Protein AF-A0A1V4M948-F1 (afdb_monomer)

Solvent-accessible surface area (backbone atoms only — not comparable to full-atom values): 7310 Å² total; per-residue (Å²): 132,84,72,79,73,48,63,42,54,57,54,40,67,34,37,56,78,64,85,49,53,60,40,78,53,77,81,64,95,79,70,81,63,59,33,34,32,30,32,57,68,78,80,80,86,64,95,80,68,97,58,54,48,30,36,41,35,40,37,40,65,46,53,99,80,76,54,78,61,60,69,60,54,50,52,54,51,51,42,47,51,54,29,45,67,72,49,59,49,90,77,42,44,47,80,43,78,80,43,74,46,78,44,78,83,78,44,89,68,37,43,36,38,38,34,31,33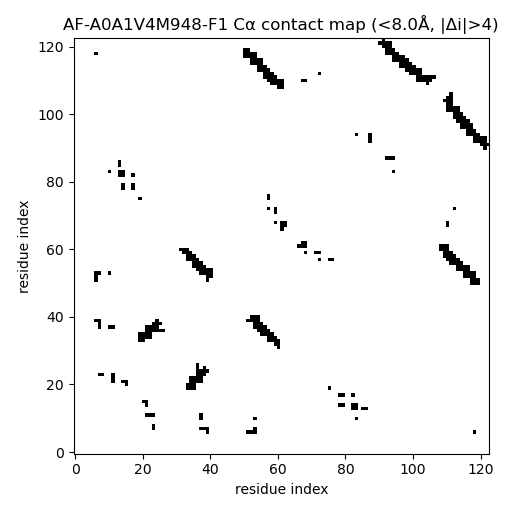,37,43,45,72,60,128

Radius of gyration: 14.92 Å; Cα contacts (8 Å, |Δi|>4): 204; chains: 1; bounding box: 36×27×48 Å

Mean predicted aligned error: 7.72 Å

Nearest PDB structures (foldseek):
  3fzb-assembly2_C  TM=7.070E-01  e=3.027E-05  Lambdavirus lambda
  3fz2-assembly3_B  TM=6.979E-01  e=4.981E-05  Lambdavirus lambda
  3fzb-assembly1_A  TM=6.918E-01  e=6.800E-05  Lambdavirus lambda
  4acv-assembly1_B  TM=5.996E-01  e=4.404E-03  Listeria monocytogenes 10403S
  8q01-assembly1_M  TM=5.726E-01  e=1.194E+00  Staphylococcus phage 812

Secondary structure (DSSP, 8-state):
------HHHHHHHHHTTSSSEEEESSPPTT--S-EEEEEE------TT----EEEEEEEEEPPTT----HHHHHHHHHHHHHHHHHH--TTTEEEEEEEEEEESSSSTTEEEEEEEEEEEE--

Sequence (123 aa):
MTDNFDAEDIIYNAIKNIGVTVIKGRPERDQAGEHVTVRSNGCDFAEVVNIPQVNVNIYVPRPKGGMINRTRIKAIRTLVYSAIASASPDGYCVIDQSFAAMLEDVREGFDCFTIRYELTINK

Structure (mmCIF, N/CA/C/O backbone):
data_AF-A0A1V4M948-F1
#
_entry.id   AF-A0A1V4M948-F1
#
loop_
_atom_site.group_PDB
_atom_site.id
_atom_site.type_symbol
_atom_site.label_atom_id
_atom_site.label_alt_id
_atom_site.label_comp_id
_atom_site.label_asym_id
_atom_site.label_entity_id
_atom_site.label_seq_id
_atom_site.pdbx_PDB_ins_code
_atom_site.Cartn_x
_atom_site.Cartn_y
_atom_site.Cartn_z
_atom_site.occupancy
_atom_site.B_iso_or_equiv
_atom_site.auth_seq_id
_atom_site.auth_comp_id
_atom_site.auth_asym_id
_atom_site.auth_atom_id
_atom_site.pdbx_PDB_model_num
ATOM 1 N N . MET A 1 1 ? 1.557 -0.323 -29.736 1.00 39.84 1 MET A N 1
ATOM 2 C CA . MET A 1 1 ? 0.774 -0.052 -28.517 1.00 39.84 1 MET A CA 1
ATOM 3 C C . MET A 1 1 ? 1.393 -0.905 -27.431 1.00 39.84 1 MET A C 1
ATOM 5 O O . MET A 1 1 ? 1.332 -2.117 -27.543 1.00 39.84 1 MET A O 1
ATOM 9 N N . THR A 1 2 ? 2.158 -0.312 -26.511 1.00 40.00 2 THR A N 1
ATOM 10 C CA . THR A 1 2 ? 2.604 -1.068 -25.332 1.00 40.00 2 THR A CA 1
ATOM 11 C C . THR A 1 2 ? 1.454 -0.922 -24.361 1.00 40.00 2 THR A C 1
ATOM 13 O O . THR A 1 2 ? 1.331 0.129 -23.740 1.00 40.00 2 THR A O 1
ATOM 16 N N . ASP A 1 3 ? 0.553 -1.902 -24.372 1.00 43.16 3 ASP A N 1
ATOM 17 C CA . ASP A 1 3 ? -0.462 -2.067 -23.342 1.00 43.16 3 ASP A CA 1
ATOM 18 C C . ASP A 1 3 ? 0.176 -1.819 -21.981 1.00 43.16 3 ASP A C 1
ATOM 20 O O . ASP A 1 3 ? 1.330 -2.190 -21.753 1.00 43.16 3 ASP A O 1
ATOM 24 N N . ASN A 1 4 ? -0.579 -1.136 -21.132 1.00 49.12 4 ASN A N 1
ATOM 25 C CA . ASN A 1 4 ? -0.325 -0.867 -19.731 1.00 49.12 4 ASN A CA 1
ATOM 26 C C . ASN A 1 4 ? -0.008 -2.195 -19.017 1.00 49.12 4 ASN A C 1
ATOM 28 O O . ASN A 1 4 ? -0.883 -2.773 -18.386 1.00 49.12 4 ASN A O 1
ATOM 32 N N . PHE A 1 5 ? 1.206 -2.731 -19.193 1.00 52.16 5 PHE A N 1
ATOM 33 C CA . PHE A 1 5 ? 1.730 -3.874 -18.458 1.00 52.16 5 PHE A CA 1
ATOM 34 C C . PHE A 1 5 ? 1.565 -3.472 -17.002 1.00 52.16 5 PHE A C 1
ATOM 36 O O . PHE A 1 5 ? 2.176 -2.497 -16.565 1.00 52.16 5 PHE A O 1
ATOM 43 N N . ASP A 1 6 ? 0.591 -4.104 -16.349 1.00 70.38 6 ASP A N 1
ATOM 44 C CA . ASP A 1 6 ? -0.216 -3.466 -15.315 1.00 70.38 6 ASP A CA 1
ATOM 45 C C . ASP A 1 6 ? 0.687 -3.029 -14.159 1.00 70.38 6 ASP A C 1
ATOM 47 O O . ASP A 1 6 ? 1.068 -3.828 -13.306 1.00 70.38 6 ASP A O 1
ATOM 51 N N . ALA A 1 7 ? 1.057 -1.748 -14.115 1.00 78.38 7 ALA A N 1
ATOM 52 C CA . ALA A 1 7 ? 1.835 -1.190 -13.013 1.00 78.38 7 ALA A CA 1
ATOM 53 C C . ALA A 1 7 ? 1.130 -1.473 -11.674 1.00 78.38 7 ALA A C 1
ATOM 55 O O . ALA A 1 7 ? 1.765 -1.750 -10.655 1.00 78.38 7 ALA A O 1
ATOM 56 N N . GLU A 1 8 ? -0.206 -1.492 -11.709 1.00 83.38 8 GLU A N 1
ATOM 57 C CA . GLU A 1 8 ? -1.042 -1.981 -10.621 1.00 83.38 8 GLU A CA 1
ATOM 58 C C . GLU A 1 8 ? -0.758 -3.439 -10.251 1.00 83.38 8 GLU A C 1
ATOM 60 O O . GLU A 1 8 ? -0.668 -3.723 -9.065 1.00 83.38 8 GLU A O 1
ATOM 65 N N . ASP A 1 9 ? -0.606 -4.356 -11.211 1.00 85.56 9 ASP A N 1
ATOM 66 C CA . ASP A 1 9 ? -0.290 -5.764 -10.943 1.00 85.56 9 ASP A CA 1
ATOM 67 C C . ASP A 1 9 ? 1.110 -5.948 -10.382 1.00 85.56 9 ASP A C 1
ATOM 69 O O . ASP A 1 9 ? 1.293 -6.805 -9.523 1.00 85.56 9 ASP A O 1
ATOM 73 N N . ILE A 1 10 ? 2.094 -5.162 -10.821 1.00 86.19 10 ILE A N 1
ATOM 74 C CA . ILE A 1 10 ? 3.447 -5.212 -10.250 1.00 86.19 10 ILE A CA 1
ATOM 75 C C . ILE A 1 10 ? 3.378 -4.870 -8.758 1.00 86.19 10 ILE A C 1
ATOM 77 O O . ILE A 1 10 ? 3.804 -5.659 -7.911 1.00 86.19 10 ILE A O 1
ATOM 81 N N . ILE A 1 11 ? 2.766 -3.731 -8.424 1.00 89.25 11 ILE A N 1
ATOM 82 C CA . ILE A 1 11 ? 2.618 -3.288 -7.034 1.00 89.25 11 ILE A CA 1
ATOM 83 C C . ILE A 1 11 ? 1.715 -4.239 -6.241 1.00 89.25 11 ILE A C 1
ATOM 85 O O . ILE A 1 11 ? 2.046 -4.611 -5.117 1.00 89.25 11 ILE A O 1
ATOM 89 N N . TYR A 1 12 ? 0.595 -4.678 -6.815 1.00 91.44 12 TYR A N 1
ATOM 90 C CA . TYR A 1 12 ? -0.330 -5.609 -6.176 1.00 91.44 12 TYR A CA 1
ATOM 91 C C . TYR A 1 12 ? 0.350 -6.944 -5.865 1.00 91.44 12 TYR A C 1
ATOM 93 O O . TYR A 1 12 ? 0.275 -7.416 -4.733 1.00 91.44 12 TYR A O 1
ATOM 101 N N . ASN A 1 13 ? 1.058 -7.538 -6.828 1.00 90.38 13 ASN A N 1
ATOM 102 C CA . ASN A 1 13 ? 1.765 -8.799 -6.621 1.00 90.38 13 ASN A CA 1
ATOM 103 C C . ASN A 1 13 ? 2.887 -8.679 -5.591 1.00 90.38 13 ASN A C 1
ATOM 105 O O . ASN A 1 13 ? 3.103 -9.642 -4.856 1.00 90.38 13 ASN A O 1
ATOM 109 N N . ALA A 1 14 ? 3.541 -7.517 -5.498 1.00 90.19 14 ALA A N 1
ATOM 110 C CA . ALA A 1 14 ? 4.522 -7.247 -4.457 1.00 90.19 14 ALA A CA 1
ATOM 111 C C . ALA A 1 14 ? 3.887 -7.296 -3.061 1.00 90.19 14 ALA A C 1
ATOM 113 O O . ALA A 1 14 ? 4.424 -7.933 -2.159 1.00 90.19 14 ALA A O 1
ATOM 114 N N . ILE A 1 15 ? 2.722 -6.663 -2.878 1.00 93.06 15 ILE A N 1
ATOM 115 C CA . ILE A 1 15 ? 2.155 -6.445 -1.540 1.00 93.06 15 ILE A CA 1
ATOM 116 C C . ILE A 1 15 ? 1.016 -7.395 -1.146 1.00 93.06 15 ILE A C 1
ATOM 118 O O . ILE A 1 15 ? 0.615 -7.388 0.013 1.00 93.06 15 ILE A O 1
ATOM 122 N N . LYS A 1 16 ? 0.480 -8.232 -2.044 1.00 93.38 16 LYS A N 1
ATOM 123 C CA . LYS A 1 16 ? -0.711 -9.072 -1.771 1.00 93.38 16 LYS A CA 1
ATOM 124 C C . LYS A 1 16 ? -0.590 -9.999 -0.553 1.00 93.38 16 LYS A C 1
ATOM 126 O O . LYS A 1 16 ? -1.606 -10.410 -0.005 1.00 93.38 16 LYS A O 1
ATOM 131 N N . ASN A 1 17 ? 0.634 -10.298 -0.113 1.00 91.19 17 ASN A N 1
ATOM 132 C CA . ASN A 1 17 ? 0.927 -11.222 0.986 1.00 91.19 17 ASN A CA 1
ATOM 133 C C . ASN A 1 17 ? 1.429 -10.536 2.273 1.00 91.19 17 ASN A C 1
ATOM 135 O O . ASN A 1 17 ? 1.998 -11.202 3.134 1.00 91.19 17 ASN A O 1
ATOM 139 N N . ILE A 1 18 ? 1.214 -9.226 2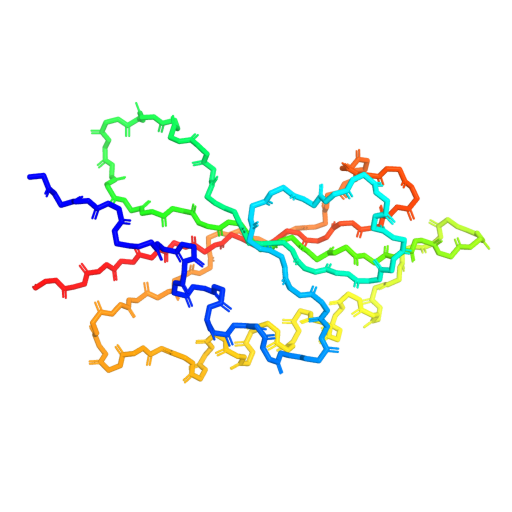.455 1.00 91.62 18 ILE A N 1
ATOM 140 C CA . ILE A 1 18 ? 1.680 -8.492 3.654 1.00 91.62 18 ILE A CA 1
ATOM 141 C C . ILE A 1 18 ? 0.871 -8.766 4.939 1.00 91.62 18 ILE A C 1
ATOM 143 O O . ILE A 1 18 ? 1.074 -8.096 5.948 1.00 91.62 18 ILE A O 1
ATOM 147 N N . GLY A 1 19 ? -0.074 -9.711 4.925 1.00 89.25 19 GLY A N 1
ATOM 148 C CA . GLY A 1 19 ? -0.907 -10.041 6.091 1.00 89.25 19 GLY A CA 1
ATOM 149 C C . GLY A 1 19 ? -2.040 -9.046 6.382 1.00 89.25 19 GLY A C 1
ATOM 150 O O . GLY A 1 19 ? -2.648 -9.104 7.448 1.00 89.25 19 GLY A O 1
ATOM 151 N N . VAL A 1 20 ? -2.336 -8.144 5.442 1.00 90.31 20 VAL A N 1
ATOM 152 C CA . VAL A 1 20 ? -3.510 -7.254 5.438 1.00 90.31 20 VAL A CA 1
ATOM 153 C C . VAL A 1 20 ? -4.250 -7.466 4.122 1.00 90.31 20 VAL A C 1
ATOM 155 O O . VAL A 1 20 ? -3.621 -7.757 3.108 1.00 90.31 20 VAL A O 1
ATOM 158 N N . THR A 1 21 ? -5.573 -7.317 4.119 1.00 92.00 21 THR A N 1
ATOM 159 C CA . THR A 1 21 ? -6.381 -7.444 2.902 1.00 92.00 21 THR A CA 1
ATOM 160 C C . THR A 1 21 ? -5.942 -6.421 1.856 1.00 92.00 21 THR A C 1
ATOM 162 O O . THR A 1 21 ? -6.052 -5.219 2.094 1.00 92.00 21 THR A O 1
ATOM 165 N N . VAL A 1 22 ? -5.473 -6.887 0.697 1.00 92.50 22 VAL A N 1
ATOM 166 C CA . VAL A 1 22 ? -5.094 -6.034 -0.437 1.00 92.50 22 VAL A CA 1
ATOM 167 C C . VAL A 1 22 ? -6.105 -6.199 -1.565 1.00 92.50 22 VAL A C 1
ATOM 169 O O . VAL A 1 22 ? -6.386 -7.314 -2.000 1.00 92.50 22 VAL A O 1
ATOM 172 N N . ILE A 1 23 ? -6.624 -5.082 -2.063 1.00 90.12 23 ILE A N 1
ATOM 173 C CA . ILE A 1 23 ? -7.651 -5.024 -3.104 1.00 90.12 23 ILE A CA 1
ATOM 174 C C . ILE A 1 23 ? -7.091 -4.255 -4.301 1.00 90.12 23 ILE A C 1
ATOM 176 O O . ILE A 1 23 ? -6.613 -3.130 -4.152 1.00 90.12 23 ILE A O 1
ATOM 180 N N . LYS A 1 24 ? -7.169 -4.827 -5.503 1.00 88.38 24 LYS A N 1
ATOM 181 C CA . LYS A 1 24 ? -6.887 -4.089 -6.743 1.00 88.38 24 LYS A CA 1
ATOM 182 C C . LYS A 1 24 ? -8.127 -3.265 -7.120 1.00 88.38 24 LYS A C 1
ATOM 184 O O . LYS A 1 24 ? -9.239 -3.787 -7.128 1.00 88.38 24 LYS A O 1
ATOM 189 N N . GLY A 1 25 ? -7.963 -1.976 -7.406 1.00 82.88 25 GLY A N 1
ATOM 190 C CA . GLY A 1 25 ? -9.041 -1.102 -7.874 1.00 82.88 25 GLY A CA 1
ATOM 191 C C . GLY A 1 25 ? -9.881 -0.434 -6.774 1.00 82.88 25 GLY A C 1
ATOM 192 O O . GLY A 1 25 ? -9.363 0.267 -5.897 1.00 82.88 25 GLY A O 1
ATOM 193 N N . ARG A 1 26 ? -11.215 -0.486 -6.900 1.00 75.38 26 ARG A N 1
ATOM 194 C CA . ARG A 1 26 ? -12.165 0.140 -5.955 1.00 75.38 26 ARG A CA 1
ATOM 195 C C . ARG A 1 26 ? -12.536 -0.839 -4.843 1.00 75.38 26 ARG A C 1
ATOM 197 O O . ARG A 1 26 ? -12.924 -1.953 -5.171 1.00 75.38 26 ARG A O 1
ATOM 204 N N . PRO A 1 27 ? -12.435 -0.442 -3.558 1.00 70.94 27 PRO A N 1
ATOM 205 C CA . PRO A 1 27 ? -12.936 -1.282 -2.481 1.00 70.94 27 PRO A CA 1
ATOM 206 C C . PRO A 1 27 ? -14.461 -1.389 -2.588 1.00 70.94 27 PRO A C 1
ATOM 208 O O . PRO A 1 27 ? -15.131 -0.429 -2.988 1.00 70.94 27 PRO A O 1
ATOM 211 N N . GLU A 1 28 ? -15.008 -2.542 -2.215 1.00 64.56 28 GLU A N 1
ATOM 212 C CA . GLU A 1 28 ? -16.453 -2.718 -2.087 1.00 64.56 28 GLU A CA 1
ATOM 213 C C . GLU A 1 28 ? -16.994 -1.874 -0.919 1.00 64.56 28 GLU A C 1
ATOM 215 O O . GLU A 1 28 ? -16.279 -1.572 0.048 1.00 64.56 28 GLU A O 1
ATOM 220 N N . ARG A 1 29 ? -18.266 -1.458 -1.016 1.00 59.34 29 ARG A N 1
ATOM 221 C CA . ARG A 1 29 ? -18.897 -0.542 -0.046 1.00 59.34 29 ARG A CA 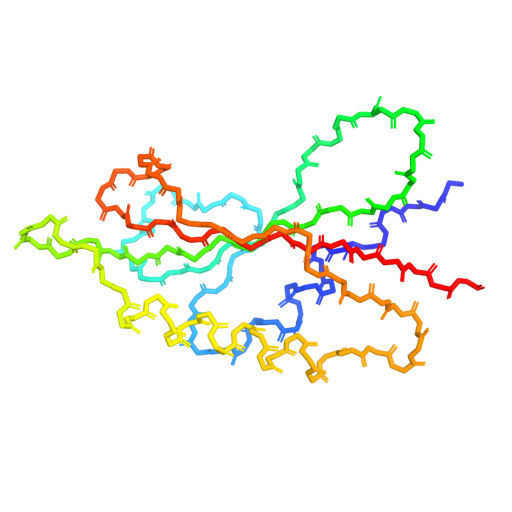1
ATOM 222 C C . ARG A 1 29 ? -18.845 -1.078 1.392 1.00 59.34 29 ARG A C 1
ATOM 224 O O . ARG A 1 29 ? -18.673 -0.286 2.317 1.00 59.34 29 ARG A O 1
ATOM 231 N N . ASP A 1 30 ? -18.877 -2.397 1.561 1.00 63.66 30 ASP A N 1
ATOM 232 C CA . ASP A 1 30 ? -19.022 -3.078 2.854 1.00 63.66 30 ASP A CA 1
ATOM 233 C C . ASP A 1 30 ? -17.695 -3.455 3.539 1.00 63.66 30 ASP A C 1
ATOM 235 O O . ASP A 1 30 ? -17.682 -4.152 4.554 1.00 63.66 30 ASP A O 1
ATOM 239 N N . GLN A 1 31 ? -16.549 -2.990 3.025 1.00 74.56 31 GLN A N 1
ATOM 240 C CA . GLN A 1 31 ? -15.245 -3.300 3.623 1.00 74.56 31 GLN A CA 1
ATOM 241 C C . GLN A 1 31 ? -15.083 -2.640 5.014 1.00 74.56 31 GLN A C 1
ATOM 243 O O . GLN A 1 31 ? -14.681 -1.482 5.112 1.00 74.56 31 GLN A O 1
ATOM 248 N N . ALA A 1 32 ? -15.383 -3.376 6.088 1.00 71.50 32 ALA A N 1
ATOM 249 C CA . ALA A 1 32 ? -15.405 -2.859 7.465 1.00 71.50 32 ALA A CA 1
ATOM 250 C C . ALA A 1 32 ? -14.046 -2.904 8.203 1.00 71.50 32 ALA A C 1
ATOM 252 O O . ALA A 1 32 ? -13.893 -2.280 9.252 1.00 71.50 32 ALA A O 1
ATOM 253 N N . GLY A 1 33 ? -13.064 -3.647 7.681 1.00 84.81 33 GLY A N 1
ATOM 254 C CA . GLY A 1 33 ? -11.760 -3.870 8.322 1.00 84.81 33 GLY A CA 1
ATOM 255 C C . GLY A 1 33 ? -10.608 -3.062 7.725 1.00 84.81 33 GLY A C 1
ATOM 256 O O . GLY A 1 33 ? -10.773 -2.344 6.741 1.00 84.81 33 GLY A O 1
ATOM 257 N N . GLU A 1 34 ? -9.415 -3.216 8.301 1.00 90.75 34 GLU A N 1
ATOM 258 C CA . GLU A 1 34 ? -8.172 -2.699 7.717 1.00 90.75 34 GLU A CA 1
ATOM 259 C C . GLU A 1 34 ? -7.930 -3.309 6.336 1.00 90.75 34 GLU A C 1
ATOM 261 O O . GLU A 1 34 ? -8.059 -4.521 6.143 1.00 90.75 34 GLU A O 1
ATOM 266 N N . HIS A 1 35 ? -7.585 -2.468 5.369 1.00 92.12 35 HIS A N 1
ATOM 267 C CA . HIS A 1 35 ? -7.319 -2.914 4.009 1.00 92.12 35 HIS A CA 1
ATOM 268 C C . HIS A 1 35 ? -6.403 -1.939 3.281 1.00 92.12 35 HIS A C 1
ATOM 2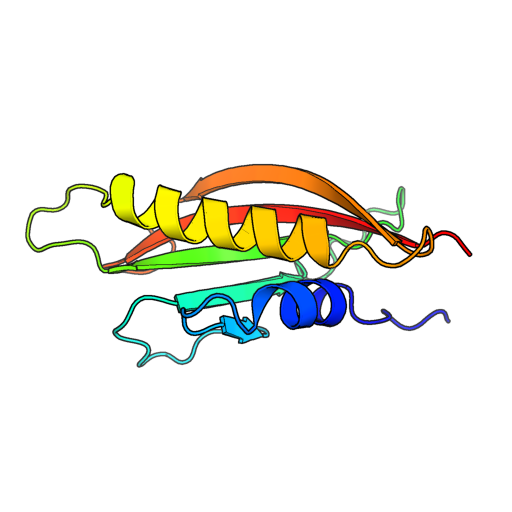70 O O . HIS A 1 35 ? -6.279 -0.769 3.637 1.00 92.12 35 HIS A O 1
ATOM 276 N N . VAL A 1 36 ? -5.770 -2.439 2.230 1.00 92.62 36 VAL A N 1
ATOM 277 C CA . VAL A 1 36 ? -4.950 -1.663 1.312 1.00 92.62 36 VAL A CA 1
ATOM 278 C C . VAL A 1 36 ? -5.575 -1.748 -0.071 1.00 92.62 36 VAL A C 1
ATOM 280 O O . VAL A 1 36 ? -5.982 -2.825 -0.498 1.00 92.62 36 VAL A O 1
ATOM 283 N N . THR A 1 37 ? -5.654 -0.632 -0.787 1.00 91.69 37 THR A N 1
ATOM 284 C CA . THR A 1 37 ? -6.074 -0.639 -2.193 1.00 91.69 37 THR A CA 1
ATOM 285 C C . THR A 1 37 ? -4.923 -0.237 -3.092 1.00 91.69 37 THR A C 1
ATOM 287 O O . THR A 1 37 ? -4.237 0.734 -2.778 1.00 91.69 37 THR A O 1
ATOM 290 N N . VAL A 1 38 ? -4.772 -0.910 -4.225 1.00 91.25 38 VAL A N 1
ATOM 291 C CA . VAL A 1 38 ? -3.814 -0.557 -5.279 1.00 91.25 38 VAL A CA 1
ATOM 292 C C . VAL A 1 38 ? -4.595 -0.064 -6.487 1.00 91.25 38 VAL A C 1
ATOM 294 O O . VAL A 1 38 ? -5.463 -0.782 -6.981 1.00 91.25 38 VAL A O 1
ATOM 297 N N . ARG A 1 39 ? -4.336 1.164 -6.940 1.00 87.12 39 ARG A N 1
ATOM 298 C CA . ARG A 1 39 ? -5.022 1.748 -8.097 1.00 87.12 39 ARG A CA 1
ATOM 299 C C . ARG A 1 39 ? -4.132 2.749 -8.833 1.00 87.12 39 ARG A C 1
ATOM 301 O O . ARG A 1 39 ? -3.512 3.599 -8.206 1.00 87.12 39 ARG A O 1
ATOM 308 N N . SER A 1 40 ? -4.169 2.724 -10.155 1.00 78.38 40 SER A N 1
ATOM 309 C CA . SER A 1 40 ? -3.655 3.769 -11.034 1.00 78.38 40 SER A CA 1
ATOM 310 C C . SER A 1 40 ? -4.576 4.989 -11.033 1.00 78.38 40 SER A C 1
ATOM 312 O O . SER A 1 40 ? -5.805 4.884 -11.105 1.00 78.38 40 SER A O 1
ATOM 314 N N . ASN A 1 41 ? -4.003 6.188 -10.937 1.00 67.62 41 ASN A N 1
ATOM 315 C CA . ASN A 1 41 ? -4.799 7.372 -11.239 1.00 67.62 41 ASN A CA 1
ATOM 316 C C . ASN A 1 41 ? -5.161 7.295 -12.722 1.00 67.62 41 ASN A C 1
ATOM 318 O O . ASN A 1 41 ? -4.271 7.283 -13.568 1.00 67.62 41 ASN A O 1
ATOM 322 N N . GLY A 1 42 ? -6.457 7.161 -13.016 1.00 48.22 42 GLY A N 1
ATOM 323 C CA . GLY A 1 42 ? -6.949 7.128 -14.387 1.00 48.22 42 GLY A CA 1
ATOM 324 C C . GLY A 1 42 ? -6.379 8.323 -15.141 1.00 48.22 42 GLY A C 1
ATOM 325 O O . GLY A 1 42 ? -6.536 9.447 -14.681 1.00 48.22 42 GLY A O 1
ATOM 326 N N . CYS A 1 43 ? -5.661 8.025 -16.220 1.00 44.91 43 CYS A N 1
ATOM 327 C CA . CYS A 1 43 ? -4.917 8.936 -17.080 1.00 44.91 43 CYS A CA 1
ATOM 328 C C . CYS A 1 43 ? -5.448 10.383 -17.108 1.00 44.91 43 CYS A C 1
ATOM 330 O O . CYS A 1 43 ? -6.381 10.684 -17.852 1.00 44.91 43 CYS A O 1
ATOM 332 N N . ASP A 1 44 ? -4.782 11.296 -16.398 1.00 41.84 44 ASP A N 1
ATOM 333 C CA . ASP A 1 44 ? -4.651 12.669 -16.881 1.00 41.84 44 ASP A CA 1
ATOM 334 C C . ASP A 1 44 ? -3.504 12.639 -17.891 1.00 41.84 44 ASP A C 1
ATOM 336 O O . ASP A 1 44 ? -2.324 12.650 -17.539 1.00 41.84 44 ASP A O 1
ATOM 340 N N . PHE A 1 45 ? -3.871 12.480 -19.163 1.00 43.09 45 PHE A N 1
ATOM 341 C CA . PHE A 1 45 ? -2.963 12.543 -20.301 1.00 43.09 45 PHE A CA 1
ATOM 342 C C . PHE A 1 45 ? -2.401 13.968 -20.430 1.00 43.09 45 PHE A C 1
ATOM 344 O O . PHE A 1 45 ? -2.842 14.750 -21.26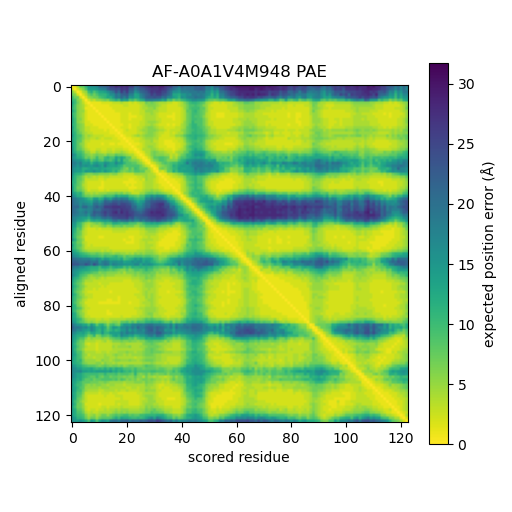5 1.00 43.09 45 PHE A O 1
ATOM 351 N N . ALA A 1 46 ? -1.429 14.321 -19.591 1.00 40.84 46 ALA A N 1
ATOM 352 C CA . ALA A 1 46 ? -0.534 15.436 -19.849 1.00 40.84 46 ALA A CA 1
ATOM 353 C C . ALA A 1 46 ? 0.675 14.889 -20.624 1.00 40.84 46 ALA A C 1
ATOM 355 O O . ALA A 1 46 ? 1.477 14.123 -20.096 1.00 40.84 46 ALA A O 1
ATOM 356 N N . GLU A 1 47 ? 0.751 15.266 -21.897 1.00 42.59 47 GLU A N 1
ATOM 357 C CA . GLU A 1 47 ? 1.627 14.813 -22.991 1.00 42.59 47 GLU A CA 1
ATOM 358 C C . GLU A 1 47 ? 3.163 14.823 -22.777 1.00 42.59 47 GLU A C 1
ATOM 360 O O . GLU A 1 47 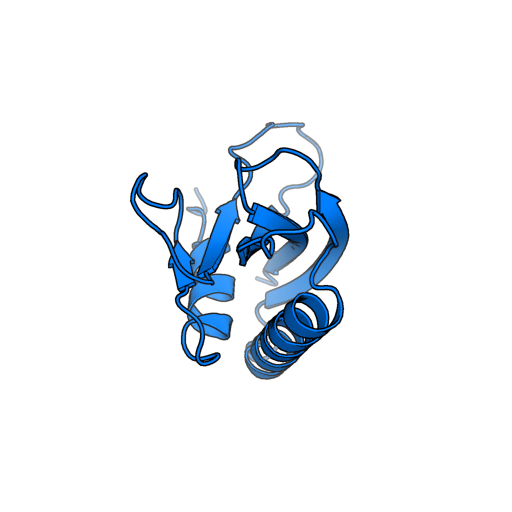? 3.898 14.904 -23.756 1.00 42.59 47 GLU A O 1
ATOM 365 N N . VAL A 1 48 ? 3.719 14.734 -21.561 1.00 47.62 48 VAL A N 1
ATOM 366 C CA . VAL A 1 48 ? 5.170 14.975 -21.383 1.00 47.62 48 VAL A CA 1
ATOM 367 C C . VAL A 1 48 ? 5.969 13.832 -20.746 1.00 47.62 48 VAL A C 1
ATOM 369 O O . VAL A 1 48 ? 7.149 13.715 -21.070 1.00 47.62 48 VAL A O 1
ATOM 372 N N . VAL A 1 49 ? 5.402 12.914 -19.947 1.00 51.06 49 VAL A N 1
ATOM 373 C CA . VAL A 1 49 ? 6.189 11.759 -19.448 1.00 51.06 49 VAL A CA 1
ATOM 374 C C . VAL A 1 49 ? 5.324 10.508 -19.237 1.00 51.06 49 VAL A C 1
ATOM 376 O O . VAL A 1 49 ? 4.409 10.493 -18.425 1.00 51.06 49 VAL A O 1
ATOM 379 N N . ASN A 1 50 ? 5.628 9.433 -19.965 1.00 57.69 50 ASN A N 1
ATOM 380 C CA . ASN A 1 50 ? 4.875 8.171 -20.001 1.00 57.69 50 ASN A CA 1
ATOM 381 C C . ASN A 1 50 ? 5.202 7.242 -18.805 1.00 57.69 50 ASN A C 1
ATOM 383 O O . ASN A 1 50 ? 5.475 6.058 -19.003 1.00 57.69 50 ASN A O 1
ATOM 387 N N . ILE A 1 51 ? 5.272 7.782 -17.581 1.00 68.62 51 ILE A N 1
ATOM 388 C CA . ILE A 1 51 ? 5.596 7.016 -16.365 1.00 68.62 51 ILE A CA 1
ATOM 389 C C . ILE A 1 51 ? 4.289 6.653 -15.644 1.00 68.62 51 ILE A C 1
ATOM 391 O O . ILE A 1 51 ? 3.612 7.550 -15.135 1.00 68.62 51 ILE A O 1
ATOM 395 N N . PRO A 1 52 ? 3.898 5.367 -15.578 1.00 75.56 52 PRO A N 1
ATOM 396 C CA . PRO A 1 52 ? 2.701 4.953 -14.856 1.00 75.56 52 PRO A CA 1
ATOM 397 C C . PRO A 1 52 ? 2.798 5.272 -13.358 1.00 75.56 52 PRO A C 1
ATOM 399 O O . PRO A 1 52 ? 3.766 4.909 -12.684 1.00 75.56 52 PRO A O 1
ATOM 402 N N . GLN A 1 53 ? 1.749 5.914 -12.835 1.00 82.50 53 GLN A N 1
ATOM 403 C CA . GLN A 1 53 ? 1.595 6.244 -11.419 1.00 82.50 53 GLN A CA 1
ATOM 404 C C . GLN A 1 53 ? 0.563 5.333 -10.746 1.00 82.50 53 GLN A C 1
ATOM 406 O O . GLN A 1 53 ? -0.592 5.254 -11.173 1.00 82.50 53 GLN A O 1
ATOM 411 N N . VAL A 1 54 ? 0.958 4.697 -9.643 1.00 87.00 54 VAL A N 1
ATOM 412 C CA . VAL A 1 54 ? 0.116 3.787 -8.856 1.00 87.00 54 VAL A CA 1
ATOM 413 C C . VAL A 1 54 ? 0.005 4.288 -7.424 1.00 87.00 54 VAL A C 1
ATOM 415 O O . VAL A 1 54 ? 1.004 4.462 -6.732 1.00 87.00 54 VAL A O 1
ATOM 418 N N . ASN A 1 55 ? -1.221 4.486 -6.954 1.00 90.00 55 ASN A N 1
ATOM 419 C CA . ASN A 1 55 ? -1.516 4.800 -5.566 1.00 90.00 55 ASN A CA 1
ATOM 420 C C . ASN A 1 55 ? -1.792 3.517 -4.773 1.00 90.00 55 ASN A C 1
ATOM 422 O O . ASN A 1 55 ? -2.635 2.696 -5.141 1.00 90.00 55 ASN A O 1
ATOM 426 N N . VAL A 1 56 ? -1.107 3.395 -3.644 1.00 92.44 56 VAL A N 1
ATOM 427 C CA . VAL A 1 56 ? -1.343 2.418 -2.588 1.00 92.44 56 VAL A CA 1
ATOM 428 C C . VAL A 1 56 ? -1.979 3.159 -1.418 1.00 92.44 56 VAL A C 1
ATOM 430 O O . VAL A 1 56 ? -1.316 3.934 -0.728 1.00 92.44 56 VAL A O 1
ATOM 433 N N . ASN A 1 57 ? -3.273 2.939 -1.202 1.00 91.88 57 ASN A N 1
ATOM 434 C CA . ASN A 1 57 ? -4.023 3.577 -0.120 1.00 91.88 57 ASN A CA 1
ATOM 435 C C . ASN A 1 57 ? -4.169 2.598 1.037 1.00 91.88 57 ASN A C 1
ATOM 437 O O . ASN A 1 57 ? -4.712 1.510 0.861 1.00 91.88 57 ASN A O 1
ATOM 441 N N . ILE A 1 58 ? -3.705 2.989 2.215 1.00 93.00 58 ILE A N 1
ATOM 442 C CA . ILE A 1 58 ? -3.810 2.227 3.453 1.00 93.00 58 ILE A CA 1
ATOM 443 C C . ILE A 1 58 ? -5.002 2.770 4.232 1.00 93.00 58 ILE A C 1
ATOM 445 O O . ILE A 1 58 ? -4.973 3.920 4.670 1.00 93.00 58 ILE A O 1
ATOM 449 N N . TYR A 1 59 ? -6.016 1.934 4.426 1.00 91.19 59 TYR A N 1
ATOM 450 C CA . TYR A 1 59 ? -7.216 2.253 5.185 1.00 91.19 59 TYR A CA 1
ATOM 451 C C . TYR A 1 59 ? -7.181 1.564 6.543 1.00 91.19 59 TYR A C 1
ATOM 453 O O . TYR A 1 59 ? -7.142 0.334 6.635 1.00 91.19 59 TYR A O 1
ATOM 461 N N . VAL A 1 60 ? -7.244 2.363 7.605 1.00 90.19 60 VAL A N 1
ATOM 462 C CA . VAL A 1 60 ? -7.345 1.878 8.984 1.00 90.19 60 VAL A CA 1
ATOM 463 C C . VAL A 1 60 ? -8.634 2.422 9.602 1.00 90.19 60 VAL A C 1
ATOM 465 O O . VAL A 1 60 ? -8.848 3.632 9.543 1.00 90.19 60 VAL A O 1
ATOM 468 N N . PRO A 1 61 ? -9.510 1.576 10.178 1.00 88.44 61 PRO A N 1
ATOM 469 C CA . PRO A 1 61 ? -10.701 2.048 10.871 1.00 88.44 61 PRO A CA 1
ATOM 470 C C . PRO A 1 61 ? -10.325 3.011 11.996 1.00 88.44 61 PRO A C 1
ATOM 472 O O . PRO A 1 61 ? -9.455 2.717 12.824 1.00 88.44 61 PRO A O 1
ATOM 475 N N . ARG A 1 62 ? -10.997 4.159 12.043 1.00 84.62 62 ARG A N 1
ATOM 476 C CA . ARG A 1 62 ? -10.768 5.154 13.083 1.00 84.62 62 ARG A CA 1
ATOM 477 C C . ARG A 1 62 ? -11.397 4.662 14.393 1.00 84.62 62 ARG A C 1
ATOM 479 O O . ARG A 1 62 ? -12.577 4.303 14.408 1.00 84.62 62 ARG A O 1
ATOM 486 N N . PRO A 1 63 ? -10.655 4.635 15.512 1.00 78.19 63 PRO A N 1
ATOM 487 C CA . PRO A 1 63 ? -11.226 4.258 16.799 1.00 78.19 63 PRO A CA 1
ATOM 488 C C . PRO A 1 63 ? -12.324 5.244 17.234 1.00 78.19 63 PRO A C 1
ATOM 490 O O . PRO A 1 63 ? -12.288 6.432 16.892 1.00 78.19 63 PRO A O 1
ATOM 493 N N . LYS A 1 64 ? -13.289 4.755 18.030 1.00 67.69 64 LYS A N 1
ATOM 494 C CA . LYS A 1 64 ? -14.336 5.570 18.674 1.00 67.69 64 LYS A CA 1
ATOM 495 C C . LYS A 1 64 ? -13.667 6.602 19.593 1.00 67.69 64 LYS A C 1
ATOM 497 O O . LYS A 1 64 ? -13.321 6.289 20.725 1.00 67.69 64 LYS A O 1
ATOM 502 N N . GLY A 1 65 ? -13.407 7.797 19.073 1.00 67.50 65 GLY A N 1
ATOM 503 C CA . GLY A 1 65 ? -12.563 8.808 19.721 1.00 67.50 65 GLY A CA 1
ATOM 504 C C . GLY A 1 65 ? -11.818 9.719 18.743 1.00 67.50 65 GLY A C 1
ATOM 505 O O . GLY A 1 65 ? -11.224 10.704 19.165 1.00 67.50 65 GLY A O 1
ATOM 506 N N . GLY A 1 66 ? -11.855 9.425 17.439 1.00 67.88 66 GLY A N 1
ATOM 507 C CA . GLY A 1 66 ? -11.456 10.378 16.398 1.00 67.88 66 GLY A CA 1
ATOM 508 C C . GLY A 1 66 ? -9.945 10.523 16.184 1.00 67.88 66 GLY A C 1
ATOM 509 O O . GLY A 1 66 ? -9.527 11.184 15.240 1.00 67.88 66 GLY A O 1
ATOM 510 N N . MET A 1 67 ? -9.118 9.907 17.032 1.00 77.69 67 MET A N 1
ATOM 511 C CA . MET A 1 67 ? -7.664 9.986 16.914 1.00 77.69 67 MET A CA 1
ATOM 512 C C . MET A 1 67 ? -7.133 9.062 15.823 1.00 77.69 67 MET A C 1
ATOM 514 O O . MET A 1 67 ? -7.483 7.883 15.772 1.00 77.69 67 MET A O 1
ATOM 518 N N . ILE A 1 68 ? -6.223 9.600 15.008 1.00 78.75 68 ILE A N 1
ATOM 519 C CA . ILE A 1 68 ? -5.569 8.846 13.941 1.00 78.75 68 ILE A CA 1
ATOM 520 C C . ILE A 1 68 ? -4.750 7.697 14.530 1.00 78.75 68 ILE A C 1
ATOM 522 O O . ILE A 1 68 ? -3.866 7.925 15.364 1.00 78.75 68 ILE A O 1
ATOM 526 N N . ASN A 1 69 ? -4.949 6.476 14.031 1.00 84.19 69 ASN A N 1
ATOM 527 C CA . ASN A 1 69 ? -4.163 5.319 14.466 1.00 84.19 69 ASN A CA 1
ATOM 528 C C . ASN A 1 69 ? -2.779 5.263 13.782 1.00 84.19 69 ASN A C 1
ATOM 530 O O . ASN A 1 69 ? -2.460 4.362 13.001 1.00 84.19 69 ASN A O 1
ATOM 534 N N . ARG A 1 70 ? -1.928 6.256 14.082 1.00 86.06 70 ARG A N 1
ATOM 535 C CA . ARG A 1 70 ? -0.603 6.449 13.458 1.00 86.06 70 ARG A CA 1
ATOM 536 C C . ARG A 1 70 ? 0.310 5.235 13.605 1.00 86.06 70 ARG A C 1
ATOM 538 O O . ARG A 1 70 ? 1.050 4.915 12.677 1.00 86.06 70 ARG A O 1
ATOM 545 N N . THR A 1 71 ? 0.258 4.555 14.750 1.00 89.31 71 THR A N 1
ATOM 546 C CA . THR A 1 71 ? 1.060 3.352 15.012 1.00 89.31 71 THR A CA 1
ATOM 547 C C . THR A 1 71 ? 0.701 2.242 14.036 1.00 89.31 71 THR A C 1
ATOM 549 O O . THR A 1 71 ? 1.589 1.625 13.447 1.00 89.31 71 THR A O 1
ATOM 552 N N . ARG A 1 72 ? -0.599 2.020 13.814 1.00 90.56 72 ARG A N 1
ATOM 553 C CA . ARG A 1 72 ? -1.065 0.974 12.908 1.00 90.56 72 ARG A CA 1
ATOM 554 C C . ARG A 1 72 ? -0.789 1.311 11.449 1.00 90.56 72 ARG A C 1
ATOM 556 O O . ARG A 1 72 ? -0.270 0.465 10.728 1.00 90.56 72 ARG A O 1
ATOM 563 N N . ILE A 1 73 ? -1.019 2.562 11.049 1.00 90.94 73 ILE A N 1
ATOM 564 C CA . ILE A 1 73 ? -0.658 3.056 9.712 1.00 90.94 73 ILE A CA 1
ATOM 565 C C . ILE A 1 73 ? 0.838 2.862 9.457 1.00 90.94 73 ILE A C 1
ATOM 567 O O . ILE A 1 73 ? 1.216 2.344 8.410 1.00 90.94 73 ILE A O 1
ATOM 571 N N . LYS A 1 74 ? 1.698 3.215 10.423 1.00 93.06 74 LYS A N 1
ATOM 572 C CA . LYS A 1 74 ? 3.148 3.013 10.314 1.00 93.06 74 LYS A CA 1
ATOM 573 C C . LYS A 1 74 ? 3.502 1.535 10.148 1.00 93.06 74 LYS A C 1
ATOM 575 O O . LYS A 1 74 ? 4.361 1.228 9.332 1.00 93.06 74 LYS A O 1
ATOM 580 N N . ALA A 1 75 ? 2.844 0.631 10.874 1.00 94.00 75 ALA A N 1
ATOM 581 C CA . ALA A 1 75 ? 3.084 -0.805 10.748 1.00 94.00 75 ALA A CA 1
ATOM 582 C C . ALA A 1 75 ? 2.758 -1.322 9.336 1.00 94.00 75 ALA A C 1
ATOM 584 O O . ALA A 1 75 ? 3.608 -1.950 8.711 1.00 94.00 75 ALA A O 1
ATOM 585 N N . ILE A 1 76 ? 1.573 -0.998 8.804 1.00 93.88 76 ILE A N 1
ATOM 586 C CA . ILE A 1 76 ? 1.166 -1.422 7.453 1.00 93.88 76 ILE A CA 1
ATOM 587 C C . ILE A 1 76 ? 2.066 -0.777 6.393 1.00 93.88 76 ILE A C 1
ATOM 589 O O . ILE A 1 76 ? 2.527 -1.451 5.476 1.00 93.88 76 ILE A O 1
ATOM 593 N N . ARG A 1 77 ? 2.392 0.509 6.553 1.00 94.75 77 ARG A N 1
ATOM 594 C CA . ARG A 1 77 ? 3.310 1.240 5.673 1.00 94.75 77 ARG A CA 1
ATOM 595 C C . ARG A 1 77 ? 4.688 0.581 5.602 1.00 94.75 77 ARG A C 1
ATOM 597 O O . ARG A 1 77 ? 5.223 0.428 4.511 1.00 94.75 77 ARG A O 1
ATOM 604 N N . THR A 1 78 ? 5.253 0.167 6.736 1.00 94.06 78 THR A N 1
ATOM 605 C CA . THR A 1 78 ? 6.535 -0.553 6.762 1.00 94.06 78 THR A CA 1
ATOM 606 C C . THR A 1 78 ? 6.455 -1.865 5.987 1.00 94.06 78 THR A C 1
ATOM 608 O O . THR A 1 78 ? 7.372 -2.160 5.227 1.00 94.06 78 THR A O 1
ATOM 611 N N . LEU A 1 79 ? 5.358 -2.618 6.128 1.00 94.50 79 LEU A N 1
ATOM 612 C CA . LEU A 1 79 ? 5.161 -3.875 5.402 1.00 94.50 79 LEU A CA 1
ATOM 613 C C . LEU A 1 79 ? 5.064 -3.654 3.888 1.00 94.50 79 LEU A C 1
ATOM 615 O O . LEU A 1 79 ? 5.700 -4.378 3.123 1.00 94.50 79 LEU A O 1
ATOM 619 N N . VAL A 1 80 ? 4.324 -2.623 3.463 1.00 93.56 80 VAL A N 1
ATOM 620 C CA . VAL A 1 80 ? 4.235 -2.205 2.055 1.00 93.56 80 VAL A CA 1
ATOM 621 C C . VAL A 1 80 ? 5.623 -1.868 1.508 1.00 93.56 80 VAL A C 1
ATOM 623 O O . VAL A 1 80 ? 6.007 -2.394 0.467 1.00 93.56 80 VAL A O 1
ATOM 626 N N . TYR A 1 81 ? 6.412 -1.063 2.228 1.00 92.88 81 TYR A N 1
ATOM 627 C CA . TYR A 1 81 ? 7.769 -0.723 1.794 1.00 92.88 81 TYR A CA 1
ATOM 628 C C . TYR A 1 81 ? 8.691 -1.929 1.701 1.00 92.88 81 TYR A C 1
ATOM 630 O O . TYR A 1 81 ? 9.386 -2.071 0.698 1.00 92.88 81 TYR A O 1
ATOM 638 N N . SER A 1 82 ? 8.701 -2.801 2.713 1.00 91.69 82 SER A N 1
ATOM 639 C CA . SER A 1 82 ? 9.546 -3.996 2.679 1.00 91.69 82 SER A CA 1
ATOM 640 C C . SER A 1 82 ? 9.166 -4.917 1.526 1.00 91.69 82 SER A C 1
ATOM 642 O O . SER A 1 82 ? 10.043 -5.421 0.836 1.00 91.69 82 SER A O 1
ATOM 644 N N . ALA A 1 83 ? 7.867 -5.090 1.277 1.00 92.06 83 ALA A N 1
ATOM 645 C CA . ALA A 1 83 ? 7.378 -5.959 0.220 1.00 92.06 83 ALA A CA 1
ATOM 646 C C . ALA A 1 83 ? 7.743 -5.427 -1.173 1.00 92.06 83 ALA A C 1
ATOM 648 O O . ALA A 1 83 ? 8.214 -6.187 -2.012 1.00 92.06 83 ALA A O 1
ATOM 649 N N . ILE A 1 84 ? 7.609 -4.117 -1.400 1.00 89.81 84 ILE A N 1
ATOM 650 C CA . ILE A 1 84 ? 8.006 -3.480 -2.665 1.00 89.81 84 ILE A CA 1
ATOM 651 C C . ILE A 1 84 ? 9.526 -3.532 -2.856 1.00 89.81 84 ILE A C 1
ATOM 653 O O . ILE A 1 84 ? 9.987 -3.874 -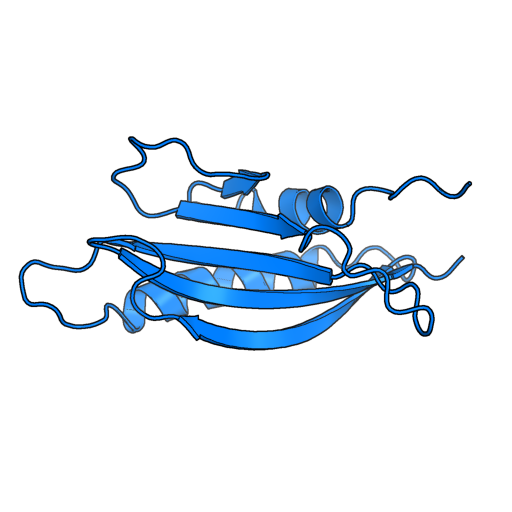3.942 1.00 89.81 84 ILE A O 1
ATOM 657 N N . ALA A 1 85 ? 10.307 -3.264 -1.805 1.00 86.50 85 ALA A N 1
ATOM 658 C CA . ALA A 1 85 ? 11.765 -3.348 -1.868 1.00 86.50 85 ALA A CA 1
ATOM 659 C C . ALA A 1 85 ? 12.250 -4.767 -2.213 1.00 86.50 85 ALA A C 1
ATOM 661 O O . ALA A 1 85 ? 13.202 -4.920 -2.974 1.00 86.50 85 ALA A O 1
ATOM 662 N N . SER A 1 86 ? 11.579 -5.803 -1.697 1.00 83.94 86 SER A N 1
ATOM 663 C CA . SER A 1 86 ? 11.874 -7.204 -2.022 1.00 83.94 86 SER A CA 1
ATOM 664 C C . SER A 1 86 ? 11.346 -7.653 -3.385 1.00 83.94 86 SER A C 1
ATOM 666 O O . SER A 1 86 ? 11.863 -8.619 -3.935 1.00 83.94 86 SER A O 1
ATOM 668 N N . ALA A 1 87 ? 10.322 -6.990 -3.921 1.00 77.00 87 ALA A N 1
ATOM 669 C CA . ALA A 1 87 ? 9.726 -7.338 -5.206 1.00 77.00 87 ALA A CA 1
ATOM 670 C C . ALA A 1 87 ? 10.447 -6.718 -6.409 1.00 77.00 87 ALA A C 1
ATOM 672 O O . ALA A 1 87 ? 10.123 -7.100 -7.530 1.00 77.00 87 ALA A O 1
ATOM 673 N N . SER A 1 88 ? 11.375 -5.773 -6.187 1.00 66.75 8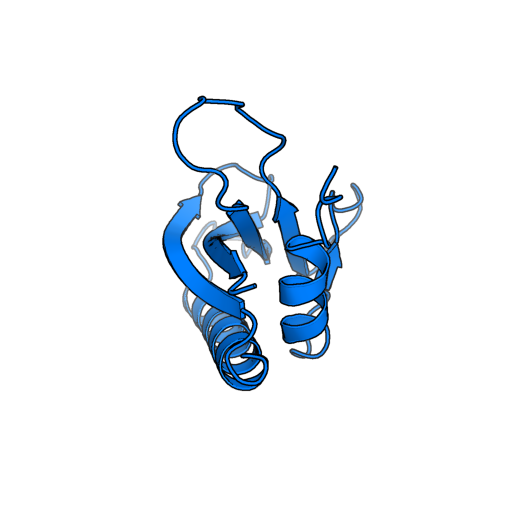8 SER A N 1
ATOM 674 C CA . SER A 1 88 ? 12.115 -5.070 -7.243 1.00 66.75 88 SER A CA 1
ATOM 675 C C . SER A 1 88 ? 12.725 -6.073 -8.236 1.00 66.75 88 SER A C 1
ATOM 677 O O . SER A 1 88 ? 13.681 -6.770 -7.887 1.00 66.75 88 SER A O 1
ATOM 679 N N . PRO A 1 89 ? 12.155 -6.206 -9.447 1.00 57.50 89 PRO A N 1
ATOM 680 C CA . PRO A 1 89 ? 12.460 -7.327 -10.319 1.00 57.50 89 PRO A CA 1
ATOM 681 C C . PRO A 1 89 ? 13.694 -7.002 -11.162 1.00 57.50 89 PRO A C 1
ATOM 683 O O . PRO A 1 89 ? 13.604 -6.217 -12.103 1.00 57.50 89 PRO A O 1
ATOM 686 N N . ASP A 1 90 ? 14.841 -7.580 -10.798 1.00 58.94 90 ASP A N 1
ATOM 687 C CA . ASP A 1 90 ? 16.024 -7.844 -11.643 1.00 58.94 90 ASP A CA 1
ATOM 688 C C . ASP A 1 90 ? 16.444 -6.744 -12.655 1.00 58.94 90 ASP A C 1
ATOM 690 O O . ASP A 1 90 ? 16.960 -7.032 -13.733 1.00 58.94 90 ASP A O 1
ATOM 694 N N . GLY A 1 91 ? 16.240 -5.462 -12.327 1.00 60.72 91 GLY A N 1
ATOM 695 C CA . GLY A 1 91 ? 16.605 -4.313 -13.172 1.00 60.72 91 GLY A CA 1
ATOM 696 C C . GLY A 1 91 ? 15.614 -3.948 -14.292 1.00 60.72 91 GLY A C 1
ATOM 697 O O . GLY A 1 91 ? 15.813 -2.929 -14.959 1.00 60.72 91 GLY A O 1
ATOM 698 N N . TYR A 1 92 ? 14.531 -4.712 -14.471 1.00 69.56 92 TYR A N 1
ATOM 699 C CA . TYR A 1 92 ? 13.519 -4.481 -15.516 1.00 69.56 92 TYR A CA 1
ATOM 700 C C . TYR A 1 92 ? 12.537 -3.349 -15.168 1.00 69.56 92 TYR A C 1
ATOM 702 O O . TYR A 1 92 ? 12.034 -2.654 -16.051 1.00 69.56 92 TYR A O 1
ATOM 710 N N . CYS A 1 93 ? 12.271 -3.132 -13.878 1.00 74.12 93 CYS A N 1
ATOM 711 C CA . CYS A 1 93 ? 11.356 -2.097 -13.401 1.00 74.12 93 CYS A CA 1
ATOM 712 C C . CYS A 1 93 ? 11.952 -1.367 -12.197 1.00 74.12 93 CYS A C 1
ATOM 714 O O . CYS A 1 93 ? 12.283 -1.990 -11.190 1.00 74.12 93 CYS A O 1
ATOM 716 N N . VAL A 1 94 ? 12.040 -0.042 -12.282 1.00 80.38 94 VAL A N 1
ATOM 717 C CA . VAL A 1 94 ? 12.396 0.832 -11.160 1.00 80.38 94 VAL A CA 1
ATOM 718 C C . VAL A 1 94 ? 11.108 1.373 -10.557 1.00 80.38 94 VAL A C 1
ATOM 720 O O . VAL A 1 94 ? 10.294 1.953 -11.270 1.00 80.38 94 VAL A O 1
ATOM 723 N N . ILE A 1 95 ? 10.919 1.165 -9.255 1.00 85.31 95 ILE A N 1
ATOM 724 C CA . ILE A 1 95 ? 9.764 1.659 -8.503 1.00 85.31 95 ILE A CA 1
ATOM 725 C C . ILE A 1 95 ? 10.252 2.802 -7.614 1.00 85.31 95 ILE A C 1
ATOM 727 O O . ILE A 1 95 ? 10.960 2.556 -6.638 1.00 85.31 95 ILE A O 1
ATOM 731 N N . ASP A 1 96 ? 9.876 4.034 -7.943 1.00 87.00 96 ASP A N 1
ATOM 732 C CA . ASP A 1 96 ? 10.203 5.222 -7.151 1.00 87.00 96 ASP A CA 1
ATOM 733 C C . ASP A 1 96 ? 8.973 5.731 -6.396 1.00 87.00 96 ASP A C 1
ATOM 735 O O . ASP A 1 96 ? 7.842 5.567 -6.849 1.00 87.00 96 ASP A O 1
ATOM 739 N N . GLN A 1 97 ? 9.162 6.315 -5.214 1.00 88.81 97 GLN A N 1
ATOM 740 C CA . GLN A 1 97 ? 8.059 6.843 -4.416 1.00 88.81 97 GLN A CA 1
ATOM 741 C C . GLN A 1 97 ? 7.915 8.354 -4.629 1.00 88.81 97 GLN A C 1
ATOM 743 O O . GLN A 1 97 ? 8.569 9.139 -3.941 1.00 88.81 97 GLN A O 1
ATOM 748 N N . SER A 1 98 ? 6.961 8.775 -5.460 1.00 88.06 98 SER A N 1
ATOM 749 C CA . SER A 1 98 ? 6.759 10.197 -5.767 1.00 88.06 98 SER A CA 1
ATOM 750 C C . SER A 1 98 ? 5.914 10.965 -4.749 1.00 88.06 98 SER A C 1
ATOM 752 O O . SER A 1 98 ? 6.020 12.188 -4.649 1.00 88.06 98 SER A O 1
ATOM 754 N N . PHE A 1 99 ? 5.080 10.286 -3.953 1.00 87.19 99 PHE A N 1
ATOM 755 C CA . PHE A 1 99 ? 4.245 10.946 -2.941 1.00 87.19 99 PHE A CA 1
ATOM 756 C C . PHE A 1 99 ? 3.928 10.030 -1.758 1.00 87.19 99 PHE A C 1
ATOM 758 O O . PHE A 1 99 ? 3.750 8.826 -1.920 1.00 87.19 99 PHE A O 1
ATOM 765 N N . ALA A 1 100 ? 3.811 10.600 -0.558 1.00 90.94 100 ALA A N 1
ATOM 766 C CA . ALA A 1 100 ? 3.281 9.896 0.605 1.00 90.94 100 ALA A CA 1
ATOM 767 C C . ALA A 1 100 ? 2.650 10.881 1.596 1.00 90.94 100 ALA A C 1
ATOM 769 O O . ALA A 1 100 ? 3.357 11.713 2.167 1.00 90.94 100 ALA A O 1
ATOM 770 N N . ALA A 1 101 ? 1.343 10.777 1.836 1.00 89.62 101 ALA A N 1
ATOM 771 C CA . ALA A 1 101 ? 0.656 11.642 2.792 1.00 89.62 101 ALA A CA 1
ATOM 772 C C . ALA A 1 101 ? -0.572 10.989 3.426 1.00 89.62 101 ALA A C 1
ATOM 774 O O . ALA A 1 101 ? -1.191 10.074 2.878 1.00 89.62 101 ALA A O 1
ATOM 775 N N . MET A 1 102 ? -0.940 11.523 4.589 1.00 85.81 102 MET A N 1
ATOM 776 C CA . MET A 1 102 ? -2.247 11.294 5.184 1.00 85.81 102 MET A CA 1
ATOM 777 C C . MET A 1 102 ? -3.294 12.065 4.379 1.00 85.81 102 MET A C 1
ATOM 779 O O . MET A 1 102 ? -3.104 13.254 4.134 1.00 85.81 102 MET A O 1
ATOM 783 N N . LEU A 1 103 ? -4.379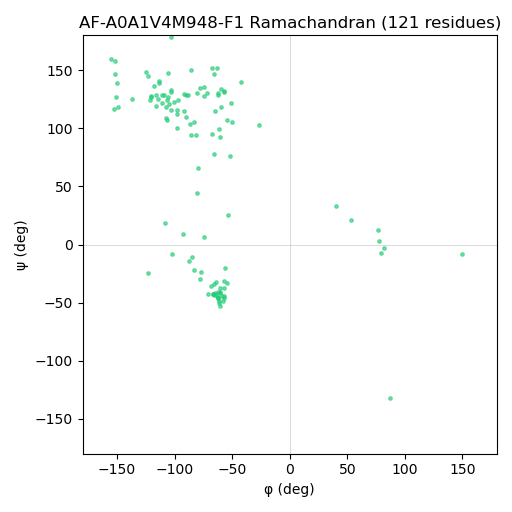 11.405 3.990 1.00 83.56 103 LEU A N 1
ATOM 784 C CA . LEU A 1 103 ? -5.522 12.052 3.364 1.00 83.56 103 LEU A CA 1
ATOM 785 C C . LEU A 1 103 ? -6.714 12.009 4.319 1.00 83.56 103 LEU A C 1
ATOM 787 O O . LEU A 1 103 ? -7.079 10.951 4.840 1.00 83.56 103 LEU A O 1
ATOM 791 N N . GLU A 1 104 ? -7.308 13.174 4.542 1.00 70.75 104 GLU A N 1
ATOM 792 C CA . GLU A 1 104 ? -8.504 13.341 5.364 1.00 70.75 104 GLU A CA 1
ATOM 793 C C . GLU A 1 104 ? -9.763 13.094 4.521 1.00 70.75 104 GLU A C 1
ATOM 795 O O . GLU A 1 104 ? -9.750 13.270 3.304 1.00 70.75 104 GLU A O 1
ATOM 800 N N . ASP A 1 105 ? -10.829 12.609 5.161 1.00 66.94 105 ASP A N 1
ATOM 801 C CA . ASP A 1 105 ? -12.174 12.434 4.584 1.00 66.94 105 ASP A CA 1
ATOM 802 C C . ASP A 1 105 ? -12.282 11.628 3.270 1.00 66.94 105 ASP A C 1
ATOM 804 O O . ASP A 1 105 ? -13.292 11.681 2.573 1.00 66.94 105 ASP A O 1
ATOM 808 N N . VAL A 1 106 ? -11.285 10.794 2.947 1.00 74.81 106 VAL A N 1
ATOM 809 C CA . VAL A 1 106 ? -11.335 9.890 1.777 1.00 74.81 106 VAL A CA 1
ATOM 810 C C . VAL A 1 106 ? -12.415 8.816 1.932 1.00 74.81 106 VAL A C 1
ATOM 812 O O . VAL A 1 106 ? -13.013 8.378 0.948 1.00 74.81 106 VAL A O 1
ATOM 815 N N . ARG A 1 107 ? -12.646 8.355 3.166 1.00 76.75 107 ARG A N 1
ATOM 816 C CA . ARG A 1 107 ? -13.701 7.400 3.510 1.00 76.75 107 ARG A CA 1
ATOM 817 C C . ARG A 1 107 ? -14.152 7.633 4.944 1.00 76.75 107 ARG A C 1
ATOM 819 O O . ARG A 1 107 ? -13.335 7.628 5.862 1.00 76.75 107 ARG A O 1
ATOM 826 N N . GLU A 1 108 ? -15.456 7.797 5.131 1.00 79.44 108 GLU A N 1
ATOM 827 C CA . GLU A 1 108 ? -16.042 8.013 6.452 1.00 79.44 108 GLU A CA 1
ATOM 828 C C . GLU A 1 108 ? -15.691 6.863 7.407 1.00 79.44 108 GLU A C 1
ATOM 830 O O . GLU A 1 108 ? -15.788 5.688 7.052 1.00 79.44 108 GLU A O 1
ATOM 835 N N . GLY A 1 109 ? -15.241 7.210 8.615 1.00 82.31 109 GLY A N 1
ATOM 836 C CA . GLY A 1 109 ? -14.840 6.237 9.632 1.00 82.31 109 GLY A CA 1
ATOM 837 C C . GLY A 1 109 ? -13.465 5.598 9.413 1.00 82.31 109 GLY A C 1
ATOM 838 O O . GLY A 1 109 ? -13.073 4.754 10.217 1.00 82.31 109 GLY A O 1
ATOM 839 N N . PHE A 1 110 ? -12.714 6.003 8.384 1.00 85.88 110 PHE A N 1
ATOM 840 C CA . PHE A 1 110 ? -11.370 5.501 8.114 1.00 85.88 110 PHE A CA 1
ATOM 841 C C . PHE A 1 110 ? -10.335 6.617 8.068 1.00 85.88 110 PHE A C 1
ATOM 843 O O . PHE A 1 110 ? -10.554 7.719 7.572 1.00 85.88 110 PHE A O 1
ATOM 850 N N . ASP A 1 111 ? -9.154 6.266 8.541 1.00 87.38 111 ASP A N 1
ATOM 851 C CA . ASP A 1 111 ? -7.927 6.985 8.292 1.00 87.38 111 ASP A CA 1
ATOM 852 C C . ASP A 1 111 ? -7.292 6.450 7.007 1.00 87.38 111 ASP A C 1
ATOM 854 O O . ASP A 1 111 ? -7.115 5.237 6.863 1.00 87.38 111 ASP A O 1
ATOM 858 N N . CYS A 1 112 ? -6.952 7.346 6.077 1.00 88.94 112 CYS A N 1
ATOM 859 C CA . CYS A 1 112 ? -6.334 6.987 4.806 1.00 88.94 112 CYS A CA 1
ATOM 860 C C . CYS A 1 112 ? -4.906 7.533 4.728 1.00 88.94 112 CYS A C 1
ATOM 862 O O . CYS A 1 112 ? -4.682 8.734 4.867 1.00 88.94 112 CYS A O 1
ATOM 864 N N . PHE A 1 113 ? -3.936 6.662 4.467 1.00 91.62 113 PHE A N 1
ATOM 865 C CA . PHE A 1 113 ? -2.577 7.064 4.110 1.00 91.62 113 PHE A CA 1
ATOM 866 C C . PHE A 1 113 ? -2.278 6.604 2.690 1.00 91.62 113 PHE A C 1
ATOM 868 O O . PHE A 1 113 ? -2.324 5.412 2.400 1.00 91.62 113 PHE A O 1
ATOM 875 N N . THR A 1 114 ? -1.985 7.546 1.802 1.00 91.38 114 THR A N 1
ATOM 876 C CA . THR A 1 114 ? -1.725 7.269 0.388 1.00 91.38 114 THR A CA 1
ATOM 877 C C . THR A 1 114 ? -0.239 7.339 0.111 1.00 91.38 114 THR A C 1
ATOM 879 O O . THR A 1 114 ? 0.411 8.316 0.478 1.00 91.38 114 THR A O 1
ATOM 882 N N . ILE A 1 115 ? 0.280 6.323 -0.569 1.00 92.50 115 ILE A N 1
ATOM 883 C CA . ILE A 1 115 ? 1.627 6.296 -1.131 1.00 92.50 115 ILE A CA 1
ATOM 884 C C . ILE A 1 115 ? 1.483 6.213 -2.644 1.00 92.50 115 ILE A C 1
ATOM 886 O O . ILE A 1 115 ? 0.769 5.347 -3.137 1.00 92.50 115 ILE A O 1
ATOM 890 N N . ARG A 1 116 ? 2.152 7.091 -3.382 1.00 90.69 116 ARG A N 1
ATOM 891 C CA . ARG A 1 116 ? 2.229 7.027 -4.837 1.00 90.69 116 ARG A CA 1
ATOM 892 C C . ARG A 1 116 ? 3.582 6.488 -5.249 1.00 90.69 116 ARG A C 1
ATOM 894 O O . ARG A 1 116 ? 4.608 6.969 -4.766 1.00 90.69 116 ARG A O 1
ATOM 901 N N . TYR A 1 117 ? 3.544 5.534 -6.163 1.00 88.75 117 TYR A N 1
ATOM 902 C CA . TYR A 1 117 ? 4.709 4.990 -6.826 1.00 88.75 117 TYR A CA 1
ATOM 903 C C . TYR A 1 117 ? 4.698 5.343 -8.306 1.00 88.75 117 TYR A C 1
ATOM 905 O O . TYR A 1 117 ? 3.654 5.300 -8.955 1.00 88.75 117 TYR A O 1
ATOM 913 N N . GLU A 1 118 ? 5.872 5.663 -8.818 1.00 86.25 118 GLU A N 1
ATOM 914 C CA . GLU A 1 118 ? 6.183 5.854 -10.225 1.00 86.25 118 GLU A CA 1
ATOM 915 C C . GLU A 1 118 ? 6.991 4.655 -10.699 1.00 86.25 118 GLU A C 1
ATOM 917 O O . GLU A 1 118 ? 8.009 4.307 -10.100 1.00 86.25 118 GLU A O 1
ATOM 922 N N . LEU A 1 119 ? 6.510 3.982 -11.743 1.00 81.75 119 LEU A N 1
ATOM 923 C CA . LEU A 1 119 ? 7.170 2.795 -12.271 1.00 81.75 119 LEU A CA 1
ATOM 924 C C . LEU A 1 119 ? 7.837 3.134 -13.600 1.00 81.75 119 LEU A C 1
ATOM 926 O O . LEU A 1 119 ? 7.169 3.481 -14.568 1.00 81.75 119 LEU A O 1
ATOM 930 N N . THR A 1 120 ? 9.159 3.000 -13.660 1.00 79.94 120 THR A N 1
ATOM 931 C CA . THR A 1 120 ? 9.932 3.134 -14.900 1.00 79.94 120 THR A CA 1
ATOM 932 C C . THR A 1 120 ? 10.318 1.748 -15.396 1.00 79.94 120 THR A C 1
ATOM 934 O O . THR A 1 120 ? 11.069 1.037 -14.728 1.00 79.94 120 THR A O 1
ATOM 937 N N . ILE A 1 121 ? 9.805 1.354 -16.562 1.00 74.56 121 ILE A N 1
ATOM 938 C CA . ILE A 1 121 ? 10.132 0.070 -17.193 1.00 74.56 121 ILE A CA 1
ATOM 939 C C . ILE A 1 121 ? 11.317 0.290 -18.134 1.00 74.56 121 ILE A C 1
ATOM 941 O O . ILE A 1 121 ? 11.193 1.001 -19.134 1.00 74.56 121 ILE A O 1
ATOM 945 N N . ASN A 1 122 ? 12.455 -0.327 -17.819 1.00 66.81 122 ASN A N 1
ATOM 946 C CA . ASN A 1 122 ? 13.640 -0.300 -18.669 1.00 66.81 122 ASN A CA 1
ATOM 947 C C . ASN A 1 122 ? 13.476 -1.392 -19.737 1.00 66.81 122 ASN A C 1
ATOM 949 O O . ASN A 1 122 ? 13.550 -2.580 -19.423 1.00 66.81 122 ASN A O 1
ATOM 953 N N . LYS A 1 123 ? 13.179 -0.993 -20.977 1.00 57.84 123 LYS A N 1
ATOM 954 C CA . LYS A 1 123 ? 13.166 -1.897 -22.138 1.00 57.84 123 LYS A CA 1
ATOM 955 C C . LYS A 1 123 ? 14.559 -2.087 -22.718 1.00 57.84 123 LYS A C 1
ATOM 957 O O . LYS A 1 123 ? 15.317 -1.093 -22.731 1.00 57.84 123 LYS A O 1
#

pLDDT: mean 78.97, std 15.19, range [39.84, 94.75]

Foldseek 3Di:
DPPCPPPLCLLCVLQPPLPAAEAEDDDDPPPPAWYKYKYWDPDPPPPDDPWTKIKIKTKHFDPPPRDDPVVVVVSSVVSSVVSSVVSPPDPQKDKDWPDWDWDPPPDPRITIIMIMITIDGDD